Protein AF-A0AA88J0F8-F1 (afdb_monomer_lite)

Sequence (74 aa):
MYTLYLILCLVPLVLALFVFIFKSTKSSDDSINLPPGSMGWPIVGETIEFLFGKPENFVFKRMNKYSPHIFKTN

Secondary structure (DSSP, 8-state):
-HHHHHHHHHHHHHHHHHHHHH-------SSS-PPSS----SSSSHHHHHHHS-HHHHHHHHHHHT-SS-----

Organism: Ficus carica (NCBI:txid3494)

Structure (mmCIF, N/CA/C/O backbone):
data_AF-A0AA88J0F8-F1
#
_entry.id   AF-A0AA88J0F8-F1
#
loop_
_atom_site.group_PDB
_atom_site.id
_atom_site.type_symbol
_atom_site.label_atom_id
_atom_site.label_alt_id
_atom_site.label_comp_id
_atom_site.label_asym_id
_atom_site.label_entity_id
_atom_site.label_seq_id
_atom_site.pdbx_PDB_ins_code
_atom_site.Cartn_x
_atom_site.Cartn_y
_atom_site.Cartn_z
_atom_site.occupancy
_atom_site.B_iso_or_equiv
_atom_site.auth_seq_id
_atom_site.auth_comp_id
_atom_site.auth_asym_id
_atom_site.auth_atom_id
_atom_site.pd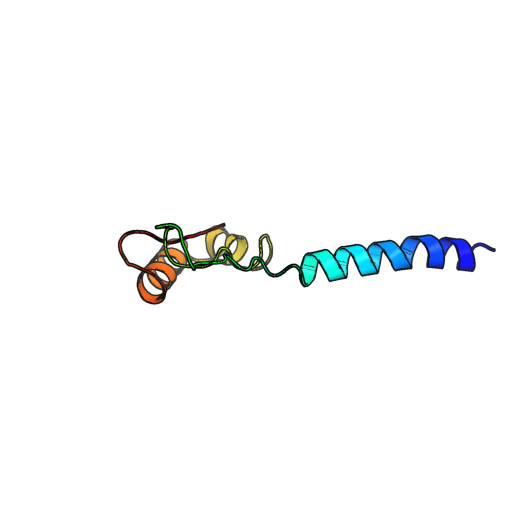bx_PDB_model_num
ATOM 1 N N . MET A 1 1 ? 18.773 -3.380 -33.890 1.00 80.44 1 MET A N 1
ATOM 2 C CA . MET A 1 1 ? 17.641 -2.436 -34.029 1.00 80.44 1 MET A CA 1
ATOM 3 C C . MET A 1 1 ? 16.495 -2.787 -33.083 1.00 80.44 1 MET A C 1
ATOM 5 O O . MET A 1 1 ? 16.259 -2.017 -32.169 1.00 80.44 1 MET A O 1
ATOM 9 N N . TYR A 1 2 ? 15.850 -3.956 -33.187 1.00 90.06 2 TYR A N 1
ATOM 10 C CA . TYR A 1 2 ? 14.735 -4.348 -32.295 1.00 90.06 2 TYR A CA 1
ATOM 11 C C . TYR A 1 2 ? 15.078 -4.410 -30.799 1.00 90.06 2 TYR A C 1
ATOM 13 O O . TYR A 1 2 ? 14.290 -3.977 -29.966 1.00 90.06 2 TYR A O 1
ATOM 21 N N . THR A 1 3 ? 16.277 -4.884 -30.455 1.00 90.88 3 THR A N 1
ATOM 22 C CA . THR A 1 3 ? 16.775 -4.893 -29.070 1.00 90.88 3 THR A CA 1
ATOM 23 C C . THR A 1 3 ? 16.883 -3.487 -28.480 1.00 90.88 3 THR A C 1
ATOM 25 O O . THR A 1 3 ? 16.526 -3.284 -27.325 1.00 90.88 3 THR A O 1
ATOM 28 N N . LEU A 1 4 ? 17.301 -2.500 -29.280 1.00 91.94 4 LEU A N 1
ATOM 29 C CA . LEU A 1 4 ? 17.389 -1.102 -28.856 1.00 91.94 4 LEU A CA 1
ATOM 30 C C . LEU A 1 4 ? 15.998 -0.518 -28.566 1.00 91.94 4 LEU A C 1
ATOM 32 O O . LEU A 1 4 ? 15.816 0.127 -27.539 1.00 91.94 4 LEU A O 1
ATOM 36 N N . TYR A 1 5 ? 15.008 -0.796 -29.423 1.00 93.31 5 TYR A N 1
ATOM 37 C CA . TYR A 1 5 ? 13.619 -0.378 -29.197 1.00 93.31 5 TYR A CA 1
A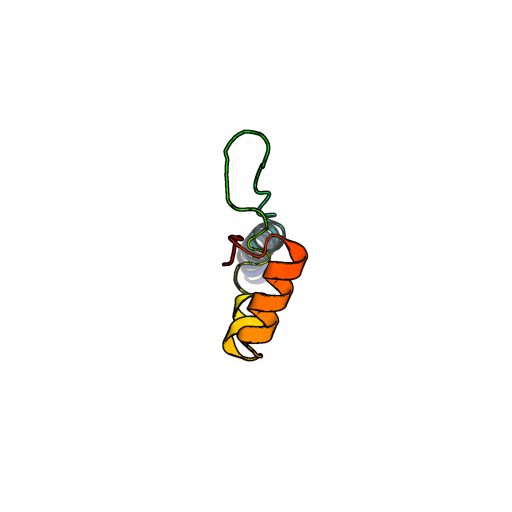TOM 38 C C . TYR A 1 5 ? 12.999 -1.042 -27.960 1.00 93.31 5 TYR A C 1
ATOM 40 O O . TYR A 1 5 ? 12.304 -0.377 -27.194 1.00 93.31 5 TYR A O 1
ATOM 48 N N . LEU A 1 6 ? 13.284 -2.328 -27.725 1.00 92.88 6 LEU A N 1
ATOM 49 C CA . LEU A 1 6 ? 12.835 -3.032 -26.520 1.00 92.88 6 LEU A CA 1
ATOM 50 C C . LEU A 1 6 ? 13.411 -2.409 -25.249 1.00 92.88 6 LEU A C 1
ATOM 52 O O . LEU A 1 6 ? 12.666 -2.158 -24.306 1.00 92.88 6 LEU A O 1
ATOM 56 N N . ILE A 1 7 ? 14.712 -2.111 -25.232 1.00 94.19 7 ILE A N 1
ATOM 57 C CA . ILE A 1 7 ? 15.361 -1.450 -24.092 1.00 94.19 7 ILE A CA 1
ATOM 58 C C . ILE A 1 7 ? 14.753 -0.060 -23.871 1.00 94.19 7 ILE A C 1
ATOM 60 O O . ILE A 1 7 ? 14.400 0.277 -22.742 1.00 94.19 7 ILE A O 1
ATOM 64 N N . LEU A 1 8 ? 14.562 0.715 -24.944 1.00 93.88 8 LEU A N 1
ATOM 65 C CA . LEU A 1 8 ? 13.984 2.057 -24.872 1.00 93.88 8 LEU A CA 1
ATOM 66 C C . LEU A 1 8 ? 12.559 2.058 -24.297 1.00 93.88 8 LEU A C 1
ATOM 68 O O . LEU A 1 8 ? 12.171 3.027 -23.656 1.00 93.88 8 LEU A O 1
ATOM 72 N N . CYS A 1 9 ? 11.796 0.979 -24.486 1.00 92.44 9 CYS A N 1
ATOM 73 C CA . CYS A 1 9 ? 10.443 0.852 -23.951 1.00 92.44 9 CYS A CA 1
ATOM 74 C C . CYS A 1 9 ? 10.406 0.257 -22.531 1.00 92.44 9 CYS A C 1
ATOM 76 O O . CYS A 1 9 ? 9.616 0.694 -21.695 1.00 92.44 9 CYS A O 1
ATOM 78 N N . LEU A 1 10 ? 11.254 -0.734 -22.236 1.00 94.88 10 LEU A N 1
ATOM 79 C CA . LEU A 1 10 ? 11.244 -1.443 -20.951 1.00 94.88 10 LEU A CA 1
ATOM 80 C C . LEU A 1 10 ? 11.876 -0.634 -19.818 1.00 94.88 10 LEU A C 1
ATOM 82 O O . LEU A 1 10 ? 11.367 -0.653 -18.701 1.00 94.88 10 LEU A O 1
ATOM 86 N N . VAL A 1 11 ? 12.957 0.098 -20.088 1.00 94.88 11 VAL A N 1
ATOM 87 C CA . VAL A 1 11 ? 13.649 0.906 -19.072 1.00 94.88 11 VAL A CA 1
ATOM 88 C C . VAL A 1 11 ? 12.730 1.955 -18.422 1.00 94.88 11 VAL A C 1
ATOM 90 O O . VAL A 1 11 ? 12.633 1.951 -17.192 1.00 94.88 11 VAL A O 1
ATOM 93 N N . PRO A 1 12 ? 12.010 2.821 -19.168 1.00 94.06 12 PRO A N 1
ATOM 94 C CA . PRO A 1 12 ? 11.107 3.794 -18.553 1.00 94.06 12 PRO A CA 1
ATOM 95 C C . PRO A 1 12 ? 9.922 3.130 -17.847 1.00 94.06 12 PRO A C 1
ATOM 97 O O . PRO A 1 12 ? 9.475 3.641 -16.824 1.00 94.06 12 PRO A O 1
ATOM 100 N N . LEU A 1 13 ? 9.443 1.978 -18.333 1.00 93.88 13 LEU A N 1
ATOM 101 C CA . LEU A 1 13 ? 8.372 1.226 -17.678 1.00 93.88 13 LEU A CA 1
ATOM 102 C C . LEU A 1 13 ? 8.812 0.706 -16.301 1.00 93.88 13 LEU A C 1
ATOM 104 O O . LEU A 1 13 ? 8.103 0.894 -15.315 1.00 93.88 13 LEU A O 1
ATOM 108 N N . VAL A 1 14 ? 10.000 0.101 -16.214 1.00 94.00 14 VAL A N 1
ATOM 109 C CA . VAL A 1 14 ? 10.557 -0.392 -14.945 1.00 94.00 14 VAL A CA 1
ATOM 110 C C . VAL A 1 14 ? 10.830 0.765 -13.985 1.00 94.00 14 VAL A C 1
ATOM 112 O O . VAL A 1 14 ? 10.499 0.664 -12.807 1.00 94.00 14 VAL A O 1
ATOM 115 N N . LEU A 1 15 ? 11.365 1.886 -14.478 1.00 92.50 15 LEU A N 1
ATOM 116 C CA . LEU A 1 15 ? 11.560 3.098 -13.677 1.00 92.50 15 LEU A CA 1
ATOM 117 C C . LEU A 1 15 ? 10.233 3.653 -13.149 1.00 92.50 15 LEU A C 1
ATOM 119 O O . LEU A 1 15 ? 10.143 3.979 -11.970 1.00 92.50 15 LEU A O 1
ATOM 123 N N . ALA A 1 16 ? 9.193 3.723 -13.982 1.00 89.56 16 ALA A N 1
ATOM 124 C CA . ALA A 1 16 ? 7.873 4.188 -13.566 1.00 89.56 16 ALA A CA 1
ATOM 125 C C . ALA A 1 16 ? 7.266 3.284 -12.483 1.00 89.56 16 ALA A C 1
ATOM 127 O O . ALA A 1 16 ? 6.749 3.787 -11.486 1.00 89.56 16 ALA A O 1
ATOM 128 N N . LEU A 1 17 ? 7.385 1.960 -12.633 1.00 87.31 17 LEU A N 1
ATOM 129 C CA . LEU A 1 17 ? 6.955 0.998 -11.616 1.00 87.31 17 LEU A CA 1
ATOM 130 C C . LEU A 1 17 ? 7.762 1.142 -10.324 1.00 87.31 17 LEU A C 1
ATOM 132 O O . LEU A 1 17 ? 7.184 1.124 -9.243 1.00 87.31 17 LEU A O 1
ATOM 136 N N . PHE A 1 18 ? 9.077 1.338 -10.423 1.00 86.38 18 PHE A N 1
ATOM 137 C CA . PHE A 1 18 ? 9.940 1.551 -9.265 1.00 86.38 18 PHE A CA 1
ATO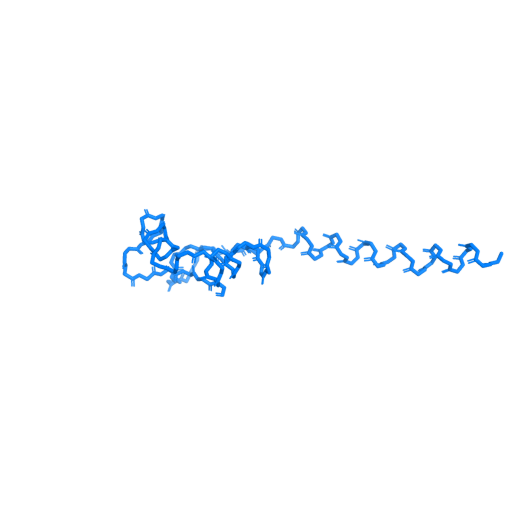M 138 C C . PHE A 1 18 ? 9.554 2.835 -8.522 1.00 86.38 18 PHE A C 1
ATOM 140 O O . PHE A 1 18 ? 9.314 2.805 -7.320 1.00 86.38 18 PHE A O 1
ATOM 147 N N . VAL A 1 19 ? 9.392 3.957 -9.226 1.00 85.69 19 VAL A N 1
ATOM 148 C CA . VAL A 1 19 ? 8.915 5.212 -8.626 1.00 85.69 19 VAL A CA 1
ATOM 149 C C . VAL A 1 19 ? 7.542 5.019 -7.990 1.00 85.69 19 VAL A C 1
ATOM 151 O O . VAL A 1 19 ? 7.333 5.491 -6.881 1.00 85.69 19 VAL A O 1
ATOM 154 N N . PHE A 1 20 ? 6.618 4.305 -8.637 1.00 82.12 20 PHE A N 1
ATOM 155 C CA . PHE A 1 20 ? 5.301 4.016 -8.071 1.00 82.12 20 PHE A CA 1
ATOM 156 C C . PHE A 1 20 ? 5.388 3.181 -6.783 1.00 82.12 20 PHE A C 1
ATOM 158 O O . PHE A 1 20 ? 4.728 3.515 -5.803 1.00 82.12 20 PHE A O 1
ATOM 165 N N . ILE A 1 21 ? 6.249 2.155 -6.760 1.00 77.38 21 ILE A N 1
ATOM 166 C CA . ILE A 1 21 ? 6.485 1.276 -5.604 1.00 77.38 21 ILE A CA 1
ATOM 167 C C . ILE A 1 21 ? 7.088 2.042 -4.424 1.00 77.38 21 ILE A C 1
ATOM 169 O O . ILE A 1 21 ? 6.671 1.878 -3.276 1.00 77.38 21 ILE A O 1
ATOM 173 N N . PHE A 1 22 ? 8.097 2.863 -4.710 1.00 72.69 22 PHE A N 1
ATOM 174 C CA . PHE A 1 22 ? 8.871 3.590 -3.707 1.00 72.69 22 PHE A CA 1
ATOM 175 C C . PHE A 1 22 ? 8.305 4.976 -3.402 1.00 72.69 22 PHE A C 1
ATOM 177 O O . PHE A 1 22 ? 8.864 5.686 -2.560 1.00 72.69 22 PHE A O 1
ATOM 184 N N . LYS A 1 23 ? 7.186 5.369 -4.028 1.00 71.00 23 LYS A N 1
ATOM 185 C CA . LYS A 1 23 ? 6.472 6.595 -3.678 1.00 71.00 23 LYS A CA 1
ATOM 186 C C . LYS A 1 23 ? 5.858 6.420 -2.297 1.00 71.00 23 LYS A C 1
ATOM 188 O O . LYS A 1 23 ? 4.714 6.014 -2.131 1.00 71.00 23 LYS A O 1
ATOM 193 N N . SER A 1 24 ? 6.662 6.741 -1.292 1.00 59.22 24 SER A N 1
ATOM 194 C CA . SER A 1 24 ? 6.233 6.809 0.090 1.00 59.22 24 SER A CA 1
ATOM 195 C C . SER A 1 24 ? 5.153 7.879 0.200 1.00 59.22 24 SER A C 1
ATOM 197 O O . SER A 1 24 ? 5.406 9.062 -0.034 1.00 59.22 24 SER A O 1
ATOM 199 N N . THR A 1 25 ? 3.942 7.475 0.570 1.00 61.31 25 THR A N 1
ATOM 200 C CA . THR A 1 25 ? 2.908 8.387 1.056 1.00 61.31 25 THR A CA 1
ATOM 201 C C . THR A 1 25 ? 3.322 8.859 2.448 1.00 61.31 25 THR A C 1
ATOM 203 O O . THR A 1 25 ? 2.788 8.404 3.460 1.00 61.31 25 THR A O 1
ATOM 206 N N . LYS A 1 26 ? 4.338 9.726 2.522 1.00 54.47 26 LYS A N 1
ATOM 207 C CA . LYS A 1 26 ? 4.625 10.481 3.740 1.00 54.47 26 LYS A CA 1
ATOM 208 C C . LYS A 1 26 ? 3.465 11.447 3.936 1.00 54.47 26 LYS A C 1
ATOM 210 O O . LYS A 1 26 ? 3.385 12.471 3.266 1.00 54.47 26 LYS A O 1
ATOM 215 N N . SER A 1 27 ? 2.545 11.100 4.827 1.00 56.47 27 SER A N 1
ATOM 216 C CA . SER A 1 27 ? 1.652 12.086 5.417 1.00 56.47 27 SER A CA 1
ATOM 217 C C . SER A 1 27 ? 2.507 12.953 6.335 1.00 56.47 27 SER A C 1
ATOM 219 O O . SER A 1 27 ? 2.844 12.527 7.436 1.00 56.47 27 SER A O 1
ATOM 221 N N . SER A 1 28 ? 2.940 14.109 5.833 1.00 53.53 28 SER A N 1
ATOM 222 C CA . SER A 1 28 ? 3.556 15.159 6.641 1.00 53.53 28 SER A CA 1
ATOM 223 C C . SER A 1 28 ? 2.546 15.579 7.707 1.00 53.53 28 SER A C 1
ATOM 225 O O . SER A 1 28 ? 1.502 16.134 7.372 1.00 53.53 28 SER A O 1
ATOM 227 N N . ASP A 1 29 ? 2.828 15.239 8.960 1.00 59.09 29 ASP A N 1
ATOM 228 C CA . ASP A 1 29 ? 1.883 15.322 10.082 1.00 59.09 29 ASP A CA 1
ATOM 229 C C . ASP A 1 29 ? 2.120 16.548 10.978 1.00 59.09 29 ASP A C 1
ATOM 231 O O . ASP A 1 29 ? 1.676 16.587 12.117 1.00 59.09 29 ASP A O 1
ATOM 235 N N . ASP A 1 30 ? 2.822 17.570 10.486 1.00 56.34 30 ASP A N 1
ATOM 236 C CA . ASP A 1 30 ? 3.376 18.597 11.380 1.00 56.34 30 ASP A CA 1
ATOM 237 C C . ASP A 1 30 ? 2.534 19.880 11.528 1.00 56.34 30 ASP A C 1
ATOM 239 O O . ASP A 1 30 ? 2.978 20.808 12.200 1.00 56.34 30 ASP A O 1
ATOM 243 N N . SER A 1 31 ? 1.323 19.998 10.954 1.00 59.91 31 SER A N 1
ATOM 244 C CA . SER A 1 31 ? 0.568 21.268 11.098 1.00 59.91 31 SER A CA 1
ATOM 245 C C . SER A 1 31 ? -0.961 21.256 10.992 1.00 59.91 31 SER A C 1
ATOM 247 O O . SER A 1 31 ? -1.576 22.302 11.206 1.00 59.91 31 SER A O 1
ATOM 249 N N . ILE A 1 32 ? -1.615 20.130 10.692 1.00 69.56 32 ILE A N 1
ATOM 250 C CA . ILE A 1 32 ? -3.078 20.081 10.517 1.00 69.56 32 ILE A CA 1
ATOM 251 C C . ILE A 1 32 ? -3.632 18.931 11.355 1.00 69.56 32 ILE A C 1
ATOM 253 O O . ILE A 1 32 ? -3.086 17.835 11.307 1.00 69.56 32 ILE A O 1
ATOM 257 N N . ASN A 1 33 ? -4.725 19.174 12.091 1.00 76.50 33 ASN A N 1
ATOM 258 C CA . ASN A 1 33 ? -5.460 18.163 12.865 1.00 76.50 33 ASN A CA 1
ATOM 259 C C . ASN A 1 33 ? -6.081 17.109 11.930 1.00 76.50 33 ASN A C 1
ATOM 261 O O . ASN A 1 33 ? -7.282 17.123 11.655 1.00 76.50 33 ASN A O 1
ATOM 265 N N . LEU A 1 34 ? -5.252 16.224 11.388 1.00 82.75 34 LEU A N 1
ATOM 266 C CA . LEU A 1 34 ? -5.659 15.132 10.523 1.00 82.75 34 LEU A CA 1
ATOM 267 C C . LEU A 1 34 ? -5.882 13.871 11.364 1.00 82.75 34 LEU A C 1
ATOM 269 O O . LEU A 1 34 ? -5.229 13.679 12.389 1.00 82.75 34 LEU A O 1
ATOM 273 N N . PRO A 1 35 ? -6.772 12.966 10.923 1.00 84.94 35 PRO A N 1
ATOM 274 C CA . PRO A 1 35 ? -6.906 11.662 11.552 1.00 84.94 35 PRO A CA 1
ATOM 275 C C . PRO A 1 35 ? -5.556 10.934 11.610 1.00 84.94 35 PRO A C 1
ATOM 277 O O . PRO A 1 35 ? -4.819 10.952 10.614 1.00 84.94 35 PRO A O 1
ATOM 280 N N . PRO A 1 36 ? -5.222 10.263 12.723 1.00 85.69 36 PRO A N 1
ATOM 281 C CA . PRO A 1 36 ? -3.958 9.558 12.858 1.00 85.69 36 PRO A CA 1
ATOM 282 C C . PRO A 1 36 ? -3.880 8.356 11.911 1.00 85.69 36 PRO A C 1
ATOM 284 O O . PRO A 1 36 ? -4.881 7.770 11.490 1.00 85.69 36 PRO A O 1
ATOM 287 N N . GLY A 1 37 ? -2.653 7.964 11.592 1.00 81.25 37 GLY A N 1
ATOM 288 C CA . GLY A 1 37 ? -2.359 6.764 10.818 1.00 81.25 37 GLY A CA 1
ATOM 289 C C . GLY A 1 37 ? -2.012 7.002 9.356 1.00 81.25 37 GLY A C 1
ATOM 290 O O . GLY A 1 37 ? -1.941 8.132 8.872 1.00 81.25 37 GLY A O 1
ATOM 291 N N . SER A 1 38 ? -1.737 5.896 8.668 1.00 78.44 38 SER A N 1
ATOM 292 C CA . SER A 1 38 ? -1.200 5.866 7.307 1.00 78.44 38 SER A CA 1
ATOM 293 C C . SER A 1 38 ? -2.075 5.019 6.394 1.00 78.44 38 SER A C 1
ATOM 295 O O . SER A 1 38 ? -2.503 3.946 6.806 1.00 78.44 38 SER A O 1
ATOM 297 N N . MET A 1 39 ? -2.231 5.438 5.143 1.00 76.62 39 MET A N 1
ATOM 298 C CA . MET A 1 39 ? -2.886 4.659 4.083 1.00 76.62 39 MET A CA 1
ATOM 299 C C . MET A 1 39 ? -2.067 3.433 3.627 1.00 76.62 39 MET A C 1
ATOM 301 O O . MET A 1 39 ? -2.572 2.575 2.917 1.00 76.62 39 MET A O 1
ATOM 305 N N . GLY A 1 40 ? -0.797 3.305 4.027 1.00 74.44 40 GLY A N 1
ATOM 306 C CA . GLY A 1 40 ? 0.007 2.148 3.630 1.00 74.44 40 GLY A CA 1
ATOM 307 C C . GLY A 1 40 ? 0.158 2.058 2.107 1.00 74.44 40 GLY A C 1
ATOM 308 O O . GLY A 1 40 ? 0.235 3.074 1.421 1.00 74.44 40 GLY A O 1
ATOM 309 N N . TRP A 1 41 ? 0.236 0.840 1.577 1.00 75.06 41 TRP A N 1
ATOM 310 C CA . TRP A 1 41 ? 0.374 0.615 0.140 1.00 75.06 41 TRP A CA 1
ATOM 311 C C . TRP A 1 41 ? -1.005 0.625 -0.550 1.00 75.06 41 TRP A C 1
ATOM 313 O O . TRP A 1 41 ? -1.860 -0.167 -0.153 1.00 75.06 41 TRP A O 1
ATOM 323 N N . PRO A 1 42 ? -1.228 1.444 -1.600 1.00 66.00 42 PRO A N 1
ATOM 324 C CA . PRO A 1 42 ? -2.555 1.711 -2.184 1.00 66.00 42 PRO A CA 1
ATOM 325 C C . PRO A 1 42 ? -3.264 0.534 -2.863 1.00 66.00 42 PRO A C 1
ATOM 327 O O . PRO A 1 42 ? -4.373 0.701 -3.354 1.00 66.00 42 PRO A O 1
ATOM 330 N N . ILE A 1 43 ? -2.639 -0.646 -2.929 1.00 65.94 43 ILE A N 1
ATOM 331 C CA . ILE A 1 43 ? -3.201 -1.817 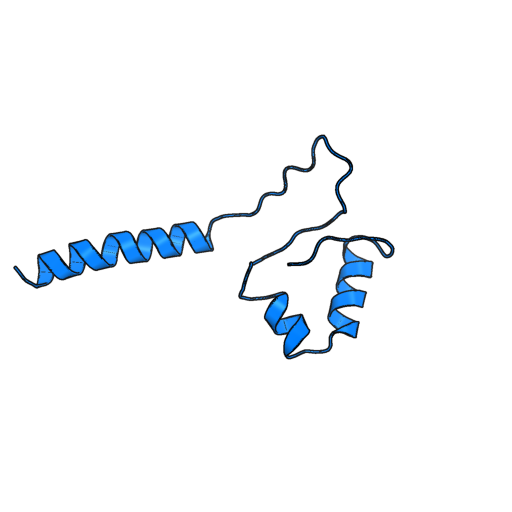-3.623 1.00 65.94 43 ILE A CA 1
ATOM 332 C C . ILE A 1 43 ? -2.838 -3.112 -2.885 1.00 65.94 43 ILE A C 1
ATOM 334 O O . ILE A 1 43 ? -3.693 -3.949 -2.603 1.00 65.94 43 ILE A O 1
ATOM 338 N N . VAL A 1 44 ? -1.557 -3.290 -2.555 1.00 66.56 44 VAL A N 1
ATOM 339 C CA . VAL A 1 44 ? -1.033 -4.536 -1.979 1.00 66.56 44 VAL A CA 1
ATOM 340 C C . VAL A 1 44 ? -0.923 -4.386 -0.465 1.00 66.56 44 VAL A C 1
ATOM 342 O O . VAL A 1 44 ? 0.106 -3.972 0.061 1.00 66.56 44 VAL A O 1
ATOM 345 N N . GLY A 1 45 ? -2.006 -4.686 0.244 1.00 73.69 45 GLY A N 1
ATOM 346 C CA . GLY A 1 45 ? -2.001 -4.691 1.704 1.00 73.69 45 GLY A CA 1
ATOM 347 C C . GLY A 1 45 ? -3.390 -4.498 2.278 1.00 73.69 45 GLY A C 1
ATOM 348 O O . GLY A 1 45 ? -4.119 -5.471 2.445 1.00 73.69 45 GLY A O 1
ATOM 349 N N . GLU A 1 46 ? -3.748 -3.244 2.556 1.00 80.50 46 GLU A N 1
ATOM 350 C CA . GLU A 1 46 ? -4.977 -2.892 3.281 1.00 80.50 46 GLU A CA 1
ATOM 351 C C . GLU A 1 46 ? -6.230 -3.425 2.582 1.00 80.50 46 GLU A C 1
ATOM 353 O O . GLU A 1 46 ? -7.038 -4.104 3.209 1.00 80.50 46 GLU A O 1
ATOM 358 N N . THR A 1 47 ? -6.345 -3.222 1.269 1.00 83.88 47 THR A N 1
ATOM 359 C CA . THR A 1 47 ? -7.504 -3.672 0.491 1.00 83.88 47 THR A CA 1
ATOM 360 C C . THR A 1 47 ? -7.625 -5.198 0.445 1.00 83.88 47 THR A C 1
ATOM 362 O O . THR A 1 47 ? -8.727 -5.723 0.548 1.00 83.88 47 THR A O 1
ATOM 365 N N . ILE A 1 48 ? -6.513 -5.935 0.337 1.00 84.69 48 ILE A N 1
ATOM 366 C CA . ILE A 1 48 ? -6.535 -7.409 0.320 1.00 84.69 48 ILE A CA 1
ATOM 367 C C . ILE A 1 48 ? -6.870 -7.966 1.711 1.00 84.69 48 ILE A C 1
ATOM 369 O O . ILE A 1 48 ? -7.703 -8.865 1.816 1.00 84.69 48 ILE A O 1
ATOM 373 N N . GLU A 1 49 ? -6.263 -7.417 2.773 1.00 85.94 4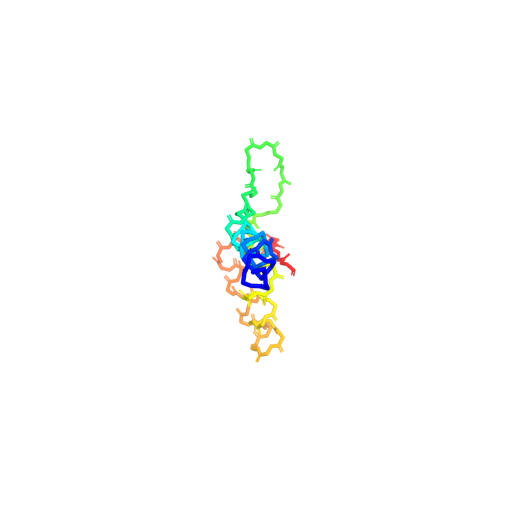9 GLU A N 1
ATOM 374 C CA . GLU A 1 49 ? -6.545 -7.795 4.169 1.00 85.94 49 GLU A CA 1
ATOM 375 C C . GLU A 1 49 ? -8.017 -7.533 4.525 1.00 85.94 49 GLU A C 1
ATOM 377 O O . GLU A 1 49 ? -8.637 -8.345 5.210 1.00 85.94 49 GLU A O 1
ATOM 382 N N . PHE A 1 50 ? -8.589 -6.440 4.014 1.00 87.00 50 PHE A N 1
ATOM 383 C CA . PHE A 1 50 ? -9.988 -6.085 4.221 1.00 87.00 50 PHE A CA 1
ATOM 384 C C . PHE A 1 50 ? -10.960 -6.942 3.396 1.00 87.00 50 PHE A C 1
ATOM 386 O O . PHE A 1 50 ? -11.922 -7.460 3.954 1.00 87.00 50 PHE A O 1
ATOM 393 N N . LEU A 1 51 ? -10.723 -7.114 2.088 1.00 88.50 51 LEU A N 1
ATOM 394 C CA . LEU A 1 51 ? -11.657 -7.805 1.185 1.00 88.50 51 LEU A CA 1
ATOM 395 C C . LEU A 1 51 ? -11.645 -9.327 1.339 1.00 88.50 51 LEU A C 1
ATOM 397 O O . LEU A 1 51 ? -12.699 -9.955 1.285 1.00 88.50 51 LEU A O 1
ATOM 401 N N . PHE A 1 52 ? -10.460 -9.924 1.476 1.00 90.12 52 PHE A N 1
ATOM 402 C CA . PHE A 1 52 ? -10.297 -11.381 1.493 1.00 90.12 52 PHE A CA 1
ATOM 403 C C . PHE A 1 52 ? -10.011 -11.939 2.891 1.00 90.12 52 PHE A C 1
ATOM 405 O O . PHE A 1 52 ? -10.045 -13.154 3.087 1.00 90.12 52 PHE A O 1
ATOM 412 N N . GLY A 1 53 ? -9.703 -11.074 3.859 1.00 87.75 53 GLY A N 1
ATOM 413 C CA . GLY A 1 53 ? -9.517 -11.448 5.255 1.00 87.75 53 GLY A CA 1
ATOM 414 C C . GLY A 1 53 ? -10.805 -11.341 6.071 1.00 87.75 53 GLY A C 1
ATOM 415 O O . GLY A 1 53 ? -11.904 -11.620 5.598 1.00 87.75 53 GLY A O 1
ATOM 416 N N . LYS A 1 54 ? -10.652 -10.941 7.337 1.00 92.31 54 LYS A N 1
ATOM 417 C CA . LYS A 1 54 ? -11.770 -10.605 8.224 1.00 92.31 54 LYS A CA 1
ATOM 418 C C . LYS A 1 54 ? -11.793 -9.090 8.424 1.00 92.31 54 LYS A C 1
ATOM 420 O O . LYS A 1 54 ? -10.892 -8.583 9.103 1.00 92.31 54 LYS A O 1
ATOM 425 N N . PRO A 1 55 ? -12.800 -8.379 7.888 1.00 90.69 55 PRO A N 1
ATOM 426 C CA . PRO A 1 55 ? -12.916 -6.930 8.024 1.00 90.69 55 PRO A CA 1
ATOM 427 C C . PRO A 1 55 ? -12.838 -6.457 9.480 1.00 90.69 55 PRO A C 1
ATOM 429 O O . PRO A 1 55 ? -12.181 -5.458 9.765 1.00 90.69 55 PRO A O 1
ATOM 432 N N . GLU A 1 56 ? -13.433 -7.202 10.422 1.00 93.69 56 GLU A N 1
ATOM 433 C CA . GLU A 1 56 ? -13.402 -6.838 11.845 1.00 93.69 56 GLU A CA 1
ATOM 434 C C . GLU A 1 56 ? -11.972 -6.802 12.388 1.00 93.69 56 GLU A C 1
ATOM 436 O O . GLU A 1 56 ? -11.579 -5.841 13.044 1.00 93.69 56 GLU A O 1
ATOM 441 N N . ASN A 1 57 ? -11.162 -7.818 12.077 1.00 93.06 57 ASN A N 1
ATOM 442 C CA . ASN A 1 57 ? -9.779 -7.892 12.542 1.00 93.06 57 ASN A CA 1
ATOM 443 C C . ASN A 1 57 ? -8.937 -6.743 11.982 1.00 93.06 57 ASN A C 1
ATOM 445 O O . ASN A 1 57 ? -8.106 -6.190 12.703 1.00 93.06 57 ASN A O 1
ATOM 449 N N . PHE A 1 58 ? -9.167 -6.363 10.720 1.00 91.31 58 PHE A N 1
ATOM 450 C CA . PHE A 1 58 ? -8.522 -5.200 10.113 1.00 91.31 58 PHE A CA 1
ATOM 451 C C . PHE A 1 58 ? -8.860 -3.915 10.885 1.00 91.31 58 PHE A C 1
ATOM 453 O O . PHE A 1 58 ? -7.954 -3.174 11.280 1.00 91.31 58 PHE A O 1
ATOM 460 N N . VAL A 1 59 ? -10.147 -3.685 11.169 1.00 92.00 59 VAL A N 1
ATOM 461 C CA . VAL A 1 59 ? -10.620 -2.515 11.925 1.00 92.00 59 VAL A CA 1
ATOM 462 C C . VAL A 1 59 ? -10.062 -2.517 13.352 1.00 92.00 59 VAL A C 1
ATOM 464 O O . VAL A 1 59 ? -9.473 -1.522 13.771 1.00 92.00 59 VAL A O 1
ATOM 467 N N . PHE A 1 60 ? -10.138 -3.635 14.082 1.00 94.62 60 PHE A N 1
ATOM 468 C CA . PHE A 1 60 ? -9.608 -3.742 15.450 1.00 94.62 60 PHE A CA 1
ATOM 469 C C . PHE A 1 60 ? -8.099 -3.491 15.519 1.00 94.62 60 PHE A C 1
ATOM 471 O O . PHE A 1 60 ? -7.618 -2.763 16.389 1.00 94.62 60 PHE A O 1
ATOM 478 N N . LYS A 1 6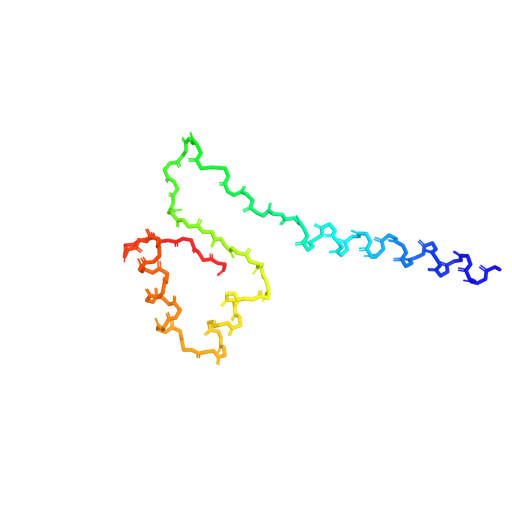1 ? -7.338 -4.043 14.571 1.00 91.94 61 LYS A N 1
ATOM 479 C CA . LYS A 1 61 ? -5.890 -3.825 14.465 1.00 91.94 61 LYS A CA 1
ATOM 480 C C . LYS A 1 61 ? -5.561 -2.348 14.250 1.00 91.94 61 LYS A C 1
ATOM 482 O O . LYS A 1 61 ? -4.591 -1.848 14.818 1.00 91.94 61 LYS A O 1
ATOM 487 N N . ARG A 1 62 ? -6.367 -1.636 13.458 1.00 92.19 62 ARG A N 1
ATOM 488 C CA . ARG A 1 62 ? -6.221 -0.195 13.210 1.00 92.19 62 ARG A CA 1
ATOM 489 C C . ARG A 1 62 ? -6.590 0.654 14.415 1.00 92.19 62 ARG A C 1
ATOM 491 O O . ARG A 1 62 ? -5.829 1.557 14.759 1.00 92.19 62 ARG A O 1
ATOM 498 N N . MET A 1 63 ? -7.694 0.318 15.077 1.00 93.94 63 MET A N 1
ATOM 499 C CA . MET A 1 63 ? -8.118 0.965 16.316 1.00 93.94 63 MET A CA 1
ATOM 500 C C . MET A 1 63 ? -7.030 0.879 17.387 1.00 93.94 63 MET A C 1
ATOM 502 O O . MET A 1 63 ? -6.695 1.886 18.004 1.00 93.94 63 MET A O 1
ATOM 506 N N . ASN A 1 64 ? -6.434 -0.306 17.552 1.00 94.69 64 ASN A N 1
ATOM 507 C CA . ASN A 1 64 ? -5.377 -0.543 18.532 1.00 94.69 64 ASN A CA 1
ATOM 508 C C . ASN A 1 64 ? -4.043 0.132 18.162 1.00 94.69 64 ASN A C 1
ATOM 510 O O . ASN A 1 64 ? -3.256 0.464 19.041 1.00 94.69 64 ASN A O 1
ATOM 514 N N . LYS A 1 65 ? -3.763 0.318 16.864 1.00 91.19 65 LYS A N 1
ATOM 515 C CA . LYS A 1 65 ? -2.503 0.905 16.382 1.00 91.19 65 LYS A CA 1
ATOM 516 C C . LYS A 1 65 ? -2.519 2.435 16.334 1.00 91.19 65 LYS A C 1
ATOM 518 O O . LYS A 1 65 ? -1.474 3.044 16.543 1.00 91.19 65 LYS A O 1
ATOM 523 N N . TYR A 1 66 ? -3.653 3.040 15.985 1.00 90.81 66 TYR A N 1
ATOM 524 C CA . TYR A 1 66 ? -3.744 4.476 15.712 1.00 90.81 66 TYR A CA 1
ATOM 525 C C . TYR A 1 66 ? -4.686 5.195 16.679 1.00 90.81 66 TYR A C 1
ATOM 527 O O . TYR A 1 66 ? -4.243 6.067 17.417 1.00 90.81 66 TYR A O 1
ATOM 535 N N . SER A 1 67 ? -5.978 4.863 16.667 1.00 90.25 67 SER A N 1
ATOM 536 C CA . SER A 1 67 ? -6.976 5.439 17.577 1.00 90.25 67 SER A CA 1
ATOM 537 C C . SER A 1 67 ? -8.285 4.654 17.492 1.00 90.25 67 SER A C 1
ATOM 539 O O . SER A 1 67 ? -8.693 4.292 16.390 1.00 90.25 67 SER A O 1
ATOM 541 N N . PRO A 1 68 ? -8.996 4.427 18.609 1.00 93.38 68 PRO A N 1
ATOM 542 C CA . PRO A 1 68 ? -10.289 3.750 18.595 1.00 93.38 68 PRO A CA 1
ATOM 543 C C . PRO A 1 68 ? -11.411 4.589 17.965 1.00 93.38 68 PRO A C 1
ATOM 545 O O . PRO A 1 68 ? -12.443 4.038 17.601 1.00 93.38 68 PRO A O 1
ATOM 548 N N . HIS A 1 69 ? -11.236 5.908 17.841 1.00 92.31 69 HIS A N 1
ATOM 549 C CA . HIS A 1 69 ? -12.296 6.808 17.379 1.00 92.31 69 HIS A CA 1
ATOM 550 C C . HIS A 1 69 ? -12.201 7.135 15.892 1.00 92.31 69 HIS A C 1
ATOM 552 O O . HIS A 1 69 ? -13.220 7.189 15.209 1.00 92.31 69 HIS A O 1
ATOM 558 N N . ILE A 1 70 ? -10.990 7.390 15.389 1.00 90.50 70 ILE A N 1
ATOM 559 C CA . ILE A 1 70 ? -10.786 7.786 13.996 1.00 90.50 70 ILE A CA 1
ATOM 560 C C . ILE A 1 70 ? -9.358 7.482 13.549 1.00 90.50 70 ILE A C 1
ATOM 562 O O . ILE A 1 70 ? -8.402 7.778 14.259 1.00 90.50 70 ILE A O 1
ATOM 566 N N . PHE A 1 71 ? -9.204 6.906 12.361 1.00 90.56 71 PHE A N 1
ATOM 567 C CA . PHE A 1 71 ? -7.905 6.608 11.764 1.00 90.56 71 PHE A CA 1
ATOM 568 C C . PHE A 1 71 ? -7.999 6.595 10.238 1.00 90.56 71 PHE A C 1
ATOM 570 O O . PHE A 1 71 ? -9.073 6.391 9.673 1.00 90.56 71 PHE A O 1
ATOM 577 N N . LYS A 1 72 ? -6.864 6.801 9.561 1.00 86.38 72 LYS A N 1
ATOM 578 C CA . LYS A 1 72 ? -6.782 6.704 8.096 1.00 86.38 72 LYS A CA 1
ATOM 579 C C . LYS A 1 72 ? -6.819 5.240 7.612 1.00 86.38 72 LYS A C 1
ATOM 581 O O . LYS A 1 72 ? -6.202 4.355 8.219 1.00 86.38 72 LYS A O 1
ATOM 586 N N . THR A 1 73 ? -7.482 5.026 6.478 1.00 84.62 73 THR A N 1
ATOM 587 C CA . THR A 1 73 ? -7.546 3.789 5.673 1.00 84.62 73 THR A CA 1
ATOM 588 C C . THR A 1 73 ? -7.525 4.180 4.193 1.00 84.62 73 THR A C 1
ATOM 590 O O . THR A 1 73 ? -7.961 5.289 3.869 1.00 84.62 73 THR A O 1
ATOM 593 N N . ASN A 1 74 ? -6.963 3.326 3.331 1.00 69.69 74 ASN A N 1
ATOM 594 C CA . ASN A 1 74 ? -7.134 3.425 1.870 1.00 69.69 74 ASN A CA 1
ATOM 595 C C . ASN A 1 74 ? -8.533 2.993 1.418 1.00 69.69 74 ASN A C 1
ATOM 597 O O . ASN A 1 74 ? -9.201 2.276 2.203 1.00 69.69 74 ASN A O 1
#

InterPro domains:
  IPR036396 Cytochrome P450 superfamily [G3DSA:1.10.630.10] (23-74)

Radius of gyration: 18.27 Å; chains: 1; bounding box: 31×33×53 Å

Foldseek 3Di:
DVVVVVCVVVVVVVVVVVCLVPVDPPPPPPDDPDQWDDQPRVPPDQCCCCPVNPVVVSLVVQCVPGNVPTHDYD

pLDDT: mean 83.01, std 11.81, range [53.53, 94.88]